Protein AF-A0A9D5UYT4-F1 (afdb_monomer)

Structure (mmCIF, N/CA/C/O backbone):
data_AF-A0A9D5UYT4-F1
#
_entry.id   AF-A0A9D5UYT4-F1
#
loop_
_atom_site.group_PDB
_atom_site.id
_atom_site.type_symbol
_atom_site.label_atom_id
_atom_site.label_alt_id
_atom_site.label_comp_id
_atom_site.label_asym_id
_atom_site.label_entity_id
_atom_site.label_seq_id
_atom_site.pdbx_PDB_ins_code
_atom_site.Cartn_x
_atom_site.Cartn_y
_atom_site.Cartn_z
_atom_site.occupancy
_atom_site.B_iso_or_equiv
_atom_site.auth_seq_id
_atom_site.auth_comp_id
_atom_site.auth_asym_id
_atom_site.auth_atom_id
_atom_site.pdbx_PDB_model_num
ATOM 1 N N . MET A 1 1 ? 15.483 -2.323 -46.370 1.00 41.00 1 MET A N 1
ATOM 2 C CA . MET A 1 1 ? 15.136 -3.106 -45.163 1.00 41.00 1 MET A CA 1
ATOM 3 C C . MET A 1 1 ? 15.723 -2.401 -43.947 1.00 41.00 1 MET A C 1
ATOM 5 O O . MET A 1 1 ? 16.943 -2.330 -43.887 1.00 41.00 1 MET A O 1
ATOM 9 N N . PRO A 1 2 ? 14.936 -1.834 -43.017 1.00 57.56 2 PRO A N 1
ATOM 10 C CA . PRO A 1 2 ? 15.501 -1.295 -41.788 1.00 57.56 2 PRO A CA 1
ATOM 11 C C . PRO A 1 2 ? 15.575 -2.390 -40.717 1.00 57.56 2 PRO A C 1
ATOM 13 O O . PRO A 1 2 ? 14.592 -3.068 -40.417 1.00 57.56 2 PRO A O 1
ATOM 16 N N . LEU A 1 3 ? 16.772 -2.565 -40.162 1.00 54.31 3 LEU A N 1
ATOM 17 C CA . LEU A 1 3 ? 17.050 -3.414 -39.010 1.00 54.31 3 LEU A CA 1
ATOM 18 C C . LEU A 1 3 ? 16.307 -2.845 -37.796 1.00 54.31 3 LEU A C 1
ATOM 20 O O . LEU A 1 3 ? 16.580 -1.729 -37.354 1.00 54.31 3 LEU A O 1
ATOM 24 N N . ARG A 1 4 ? 15.346 -3.607 -37.269 1.00 61.06 4 ARG A N 1
ATOM 25 C CA . ARG A 1 4 ? 14.626 -3.273 -36.037 1.00 61.06 4 ARG A CA 1
ATOM 26 C C . ARG A 1 4 ? 15.612 -3.443 -34.880 1.00 6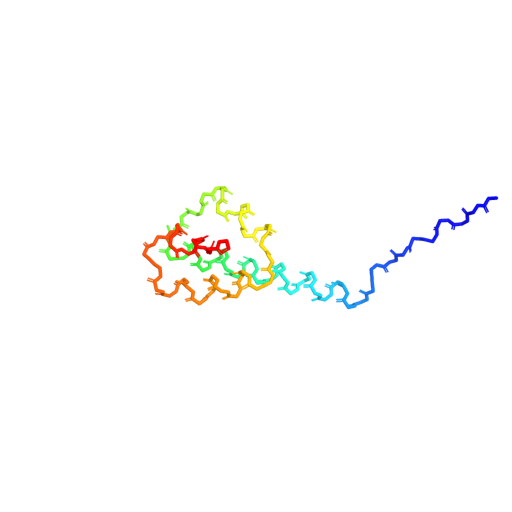1.06 4 ARG A C 1
ATOM 28 O O . ARG A 1 4 ? 15.807 -4.555 -34.396 1.00 61.06 4 ARG A O 1
ATOM 35 N N . PHE A 1 5 ? 16.279 -2.361 -34.478 1.00 58.09 5 PHE A N 1
ATOM 36 C CA . PHE A 1 5 ? 17.043 -2.330 -33.233 1.00 58.09 5 PHE A CA 1
ATOM 37 C C . PHE A 1 5 ? 16.072 -2.638 -32.095 1.00 58.09 5 PHE A C 1
ATOM 39 O O . PHE A 1 5 ? 15.230 -1.824 -31.722 1.00 58.09 5 PHE A O 1
ATOM 46 N N . ARG A 1 6 ? 16.145 -3.866 -31.587 1.00 61.97 6 ARG A N 1
ATOM 47 C CA . ARG A 1 6 ? 15.490 -4.251 -30.347 1.00 61.97 6 ARG A CA 1
ATOM 48 C C . ARG A 1 6 ? 16.322 -3.614 -29.241 1.00 61.97 6 ARG A C 1
ATOM 50 O O . ARG A 1 6 ? 17.336 -4.179 -28.846 1.00 61.97 6 ARG A O 1
ATOM 57 N N . SER A 1 7 ? 15.956 -2.399 -28.837 1.00 62.25 7 SER A N 1
ATOM 58 C CA . SER A 1 7 ? 16.513 -1.774 -27.638 1.00 62.25 7 SER A CA 1
ATOM 59 C C . SER A 1 7 ? 16.254 -2.722 -26.477 1.00 62.25 7 SER A C 1
ATOM 61 O O . SER A 1 7 ? 15.109 -2.945 -26.090 1.00 62.25 7 SER A O 1
ATOM 63 N N . TYR A 1 8 ? 17.313 -3.360 -25.993 1.00 56.88 8 TYR A N 1
ATOM 64 C CA . TYR A 1 8 ? 17.259 -4.074 -24.731 1.00 56.88 8 TYR A CA 1
ATOM 65 C C . TYR A 1 8 ? 17.192 -3.016 -23.631 1.00 56.88 8 TYR A C 1
ATOM 67 O O . TYR A 1 8 ? 17.961 -2.052 -23.711 1.00 56.88 8 TYR A O 1
ATOM 75 N N . PRO A 1 9 ? 16.303 -3.167 -22.636 1.00 60.16 9 PRO A N 1
ATOM 76 C CA . PRO A 1 9 ? 16.277 -2.257 -21.504 1.00 60.16 9 PRO A CA 1
ATOM 77 C C . PRO A 1 9 ? 17.677 -2.204 -20.897 1.00 60.16 9 PRO A C 1
ATOM 79 O O . PRO A 1 9 ? 18.362 -3.222 -20.728 1.00 60.16 9 PRO A O 1
ATOM 82 N N . SER A 1 10 ? 18.142 -0.991 -20.635 1.00 63.47 10 SER A N 1
ATOM 83 C CA . SER A 1 10 ? 19.464 -0.757 -20.075 1.00 63.47 10 SER A CA 1
ATOM 84 C C . SER A 1 10 ? 19.533 -1.445 -18.710 1.00 63.47 10 SER A C 1
ATOM 86 O O . SER A 1 10 ? 18.538 -1.503 -17.993 1.00 63.47 10 SER A O 1
ATOM 88 N N . ARG A 1 11 ? 20.708 -1.915 -18.261 1.00 64.88 11 ARG A N 1
ATOM 89 C CA . ARG A 1 11 ? 20.847 -2.524 -16.912 1.00 64.88 11 ARG A CA 1
ATOM 90 C C . ARG A 1 11 ? 20.323 -1.631 -15.770 1.00 64.88 11 ARG A C 1
ATOM 92 O O . ARG A 1 11 ? 20.105 -2.126 -14.669 1.00 64.88 11 ARG A O 1
ATOM 99 N N . GLN A 1 12 ? 20.170 -0.327 -16.010 1.00 64.50 12 GLN A N 1
ATOM 100 C CA . GLN A 1 12 ? 19.540 0.608 -15.079 1.00 64.50 12 GLN A CA 1
ATOM 101 C C . GLN A 1 12 ? 18.014 0.457 -15.004 1.00 64.50 12 GLN A C 1
ATOM 103 O O . GLN A 1 12 ? 17.491 0.481 -13.896 1.00 64.50 12 GLN A O 1
ATOM 108 N N . GLU A 1 13 ? 17.325 0.256 -16.130 1.00 61.75 13 GLU A N 1
ATOM 109 C CA . GLU A 1 13 ? 15.866 0.067 -16.182 1.00 61.75 13 GLU A CA 1
ATOM 110 C C . GLU A 1 13 ? 15.475 -1.230 -15.464 1.00 61.75 13 GLU A C 1
ATOM 112 O O . GLU A 1 13 ? 14.712 -1.185 -14.504 1.00 61.75 13 GLU A O 1
ATOM 117 N N . GLY A 1 14 ? 16.149 -2.348 -15.766 1.00 68.69 14 GLY A N 1
ATOM 118 C CA . GLY A 1 14 ? 15.870 -3.624 -15.089 1.00 68.69 14 GLY A CA 1
ATOM 119 C C . GLY A 1 14 ? 16.170 -3.625 -13.579 1.00 68.69 14 GLY A C 1
ATOM 120 O O . GLY A 1 14 ? 15.549 -4.361 -12.817 1.00 68.69 14 GLY A O 1
ATOM 121 N N . ARG A 1 15 ? 17.098 -2.779 -13.101 1.00 70.12 15 ARG A N 1
ATOM 122 C CA . ARG A 1 15 ? 17.332 -2.590 -11.653 1.00 70.12 15 ARG A CA 1
ATOM 123 C C . ARG A 1 15 ? 16.275 -1.710 -10.989 1.00 70.12 15 ARG A C 1
ATOM 125 O O . ARG A 1 15 ? 16.090 -1.823 -9.778 1.00 70.12 15 ARG A O 1
ATOM 132 N N . GLN A 1 16 ? 15.661 -0.784 -11.720 1.00 71.06 16 GLN A N 1
ATOM 133 C CA . GLN A 1 16 ? 14.581 0.045 -11.188 1.00 71.06 16 GLN A CA 1
ATOM 134 C C . GLN A 1 16 ? 13.284 -0.759 -11.109 1.00 71.06 16 GLN A C 1
ATOM 136 O O . GLN A 1 16 ? 12.709 -0.815 -10.024 1.00 71.06 16 GLN A O 1
ATOM 141 N N . GLU A 1 17 ? 12.924 -1.480 -12.175 1.00 70.44 17 GLU A N 1
ATOM 142 C CA . GLU A 1 17 ? 11.776 -2.399 -12.187 1.00 70.44 17 GLU A CA 1
ATOM 143 C C . GLU A 1 17 ? 11.896 -3.446 -11.073 1.00 70.44 17 GLU A C 1
ATOM 145 O O . GLU A 1 17 ? 11.010 -3.552 -10.229 1.00 70.44 17 GLU A O 1
ATOM 150 N N . GLY A 1 18 ? 13.049 -4.119 -10.948 1.00 78.31 18 GLY A N 1
ATOM 151 C CA . GLY A 1 18 ? 13.251 -5.111 -9.885 1.00 78.31 18 GLY A CA 1
ATOM 152 C C . GLY A 1 18 ? 13.174 -4.535 -8.463 1.00 78.31 18 GLY A C 1
ATOM 153 O O . GLY A 1 18 ? 12.797 -5.237 -7.525 1.00 78.31 18 GLY A O 1
ATOM 154 N N . ARG A 1 19 ? 13.498 -3.247 -8.270 1.00 78.31 19 ARG A N 1
ATOM 155 C CA . ARG A 1 19 ? 13.323 -2.581 -6.968 1.00 78.31 19 ARG A CA 1
ATOM 156 C C . ARG A 1 19 ? 11.867 -2.224 -6.694 1.00 78.31 19 ARG A C 1
ATOM 158 O O . ARG A 1 19 ? 11.450 -2.326 -5.543 1.00 78.31 19 ARG A O 1
ATOM 165 N N . GLN A 1 20 ? 11.120 -1.785 -7.701 1.00 78.12 20 GLN A N 1
ATOM 166 C CA . GLN A 1 20 ? 9.697 -1.485 -7.560 1.00 78.12 20 GLN A CA 1
ATOM 167 C C . GLN A 1 20 ? 8.906 -2.761 -7.269 1.00 78.12 20 GLN A C 1
ATOM 169 O O . GLN A 1 20 ? 8.171 -2.802 -6.287 1.00 78.12 20 GLN A O 1
ATOM 174 N N . GLU A 1 21 ? 9.146 -3.823 -8.037 1.00 81.69 21 GLU A N 1
ATOM 175 C CA . GLU A 1 21 ? 8.498 -5.124 -7.860 1.00 81.69 21 GLU A CA 1
ATOM 176 C C . GLU A 1 21 ? 8.806 -5.715 -6.472 1.00 81.69 21 GLU A C 1
ATOM 178 O O . GLU A 1 21 ? 7.903 -6.140 -5.751 1.00 81.69 21 GLU A O 1
ATOM 183 N N . GLY A 1 22 ? 10.061 -5.612 -6.015 1.00 86.19 22 GLY A N 1
ATOM 184 C CA . GLY A 1 22 ? 10.443 -6.020 -4.661 1.00 86.19 22 GLY A CA 1
ATOM 185 C C . GLY A 1 22 ? 9.760 -5.207 -3.552 1.00 86.19 22 GLY A C 1
ATOM 186 O O . GLY A 1 22 ? 9.336 -5.77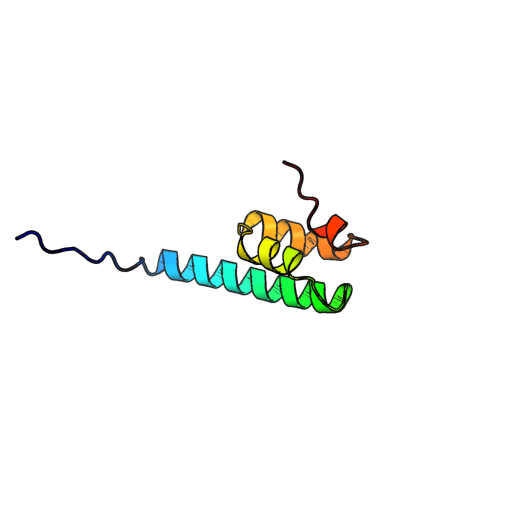7 -2.544 1.00 86.19 22 GLY A O 1
ATOM 187 N N . LYS A 1 23 ? 9.611 -3.883 -3.723 1.00 86.69 23 LYS A N 1
ATOM 188 C CA . LYS A 1 23 ? 8.875 -3.027 -2.772 1.00 86.69 23 LYS A CA 1
ATOM 189 C C . LYS A 1 23 ? 7.384 -3.381 -2.745 1.00 86.69 23 LYS A C 1
ATOM 191 O O . LYS A 1 23 ? 6.816 -3.505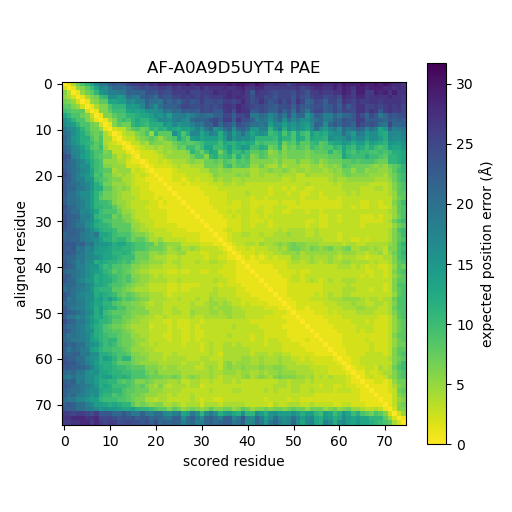 -1.662 1.00 86.69 23 LYS A O 1
ATOM 196 N N . ALA A 1 24 ? 6.774 -3.586 -3.911 1.00 88.00 24 ALA A N 1
ATOM 197 C CA . ALA A 1 24 ? 5.378 -3.986 -4.061 1.00 88.00 24 ALA A CA 1
ATOM 198 C C . ALA A 1 24 ? 5.095 -5.333 -3.377 1.00 88.00 24 ALA A C 1
ATOM 200 O O . ALA A 1 24 ? 4.140 -5.462 -2.603 1.00 88.00 24 ALA A O 1
ATOM 201 N N . GLU A 1 25 ? 5.962 -6.327 -3.583 1.00 88.62 25 GLU A N 1
ATOM 202 C CA . GLU A 1 25 ? 5.821 -7.635 -2.945 1.00 88.62 25 GLU A CA 1
ATOM 203 C C . GLU A 1 25 ? 5.988 -7.539 -1.419 1.00 88.62 25 GLU A C 1
ATOM 205 O O . GLU A 1 25 ? 5.195 -8.105 -0.659 1.00 88.62 25 GLU A O 1
ATOM 210 N N . MET A 1 26 ? 6.976 -6.768 -0.950 1.00 89.81 26 MET A N 1
ATOM 211 C CA . MET A 1 26 ? 7.191 -6.548 0.480 1.00 89.81 26 MET A CA 1
ATOM 212 C C . MET A 1 26 ? 5.975 -5.876 1.130 1.00 89.81 26 MET A C 1
ATOM 214 O O . MET A 1 26 ? 5.502 -6.348 2.165 1.00 89.81 26 MET A O 1
ATOM 218 N N . LEU A 1 27 ? 5.439 -4.818 0.516 1.00 89.19 27 LEU A N 1
ATOM 219 C CA . LEU A 1 27 ? 4.257 -4.117 1.009 1.00 89.19 27 LEU A CA 1
ATOM 220 C C . LEU A 1 27 ? 3.035 -5.042 1.039 1.00 89.19 27 LEU A C 1
ATOM 222 O O . LEU A 1 27 ? 2.321 -5.085 2.038 1.00 89.19 27 LEU A O 1
ATOM 226 N N . THR A 1 28 ? 2.839 -5.852 -0.005 1.00 89.75 28 THR A N 1
ATOM 227 C CA . THR A 1 28 ? 1.758 -6.848 -0.064 1.00 89.75 28 THR A CA 1
ATOM 228 C C . THR A 1 28 ? 1.821 -7.805 1.123 1.00 89.75 28 THR A C 1
ATOM 230 O O . THR A 1 28 ? 0.809 -8.031 1.784 1.00 89.75 28 THR A O 1
ATOM 233 N N . ARG A 1 29 ? 3.010 -8.330 1.448 1.00 89.50 29 ARG A N 1
ATOM 234 C CA . ARG A 1 29 ? 3.199 -9.226 2.602 1.00 89.50 29 ARG A CA 1
ATOM 235 C C . ARG A 1 29 ? 2.926 -8.523 3.932 1.00 89.50 29 ARG A C 1
ATOM 237 O O . ARG A 1 29 ? 2.335 -9.126 4.826 1.00 89.50 29 ARG A O 1
ATOM 244 N N . GLN A 1 30 ? 3.335 -7.261 4.082 1.00 89.94 30 GLN A N 1
ATOM 245 C CA . GLN A 1 30 ? 3.052 -6.488 5.295 1.00 89.94 30 GLN A CA 1
ATOM 246 C C . GLN A 1 30 ? 1.548 -6.245 5.464 1.00 89.94 30 GLN A C 1
ATOM 248 O O . GLN A 1 3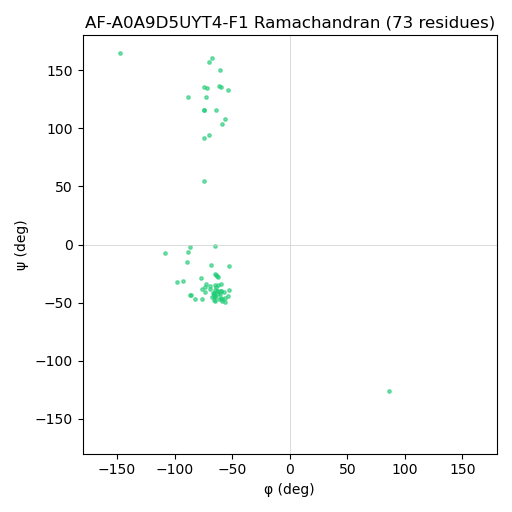0 ? 1.003 -6.474 6.545 1.00 89.94 30 GLN A O 1
ATOM 253 N N . LEU A 1 31 ? 0.865 -5.856 4.384 1.00 90.00 31 LEU A N 1
ATOM 254 C CA . LEU A 1 31 ? -0.582 -5.658 4.372 1.00 90.00 31 LEU A CA 1
ATOM 255 C C . LEU A 1 31 ? -1.309 -6.964 4.664 1.00 90.00 31 LEU A C 1
ATOM 257 O O . LEU A 1 31 ? -2.246 -6.963 5.458 1.00 90.00 31 LEU A O 1
ATOM 261 N N . GLN A 1 32 ? -0.839 -8.086 4.113 1.00 90.81 32 GLN A N 1
ATOM 262 C CA . GLN A 1 32 ? -1.431 -9.387 4.401 1.00 90.81 32 GLN A CA 1
ATOM 263 C C . GLN A 1 32 ? -1.266 -9.774 5.869 1.00 90.81 32 GLN A C 1
ATOM 265 O O . GLN A 1 32 ? -2.155 -10.358 6.479 1.00 90.81 32 GLN A O 1
ATOM 270 N N . ARG A 1 33 ? -0.130 -9.421 6.470 1.00 89.88 33 ARG 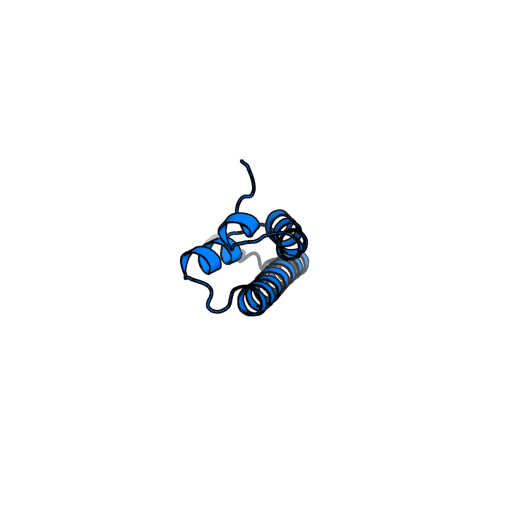A N 1
ATOM 271 C CA . ARG A 1 33 ? 0.128 -9.712 7.878 1.00 89.88 33 ARG A CA 1
ATOM 272 C C . ARG A 1 33 ? -0.690 -8.834 8.824 1.00 89.88 33 ARG A C 1
ATOM 274 O O . ARG A 1 33 ? -1.068 -9.310 9.889 1.00 89.88 33 ARG A O 1
ATOM 281 N N . ARG A 1 34 ? -0.948 -7.573 8.458 1.00 87.31 34 ARG A N 1
ATOM 282 C CA . ARG A 1 34 ? -1.688 -6.613 9.294 1.00 87.31 34 ARG A CA 1
ATOM 283 C C . ARG A 1 34 ? -3.204 -6.715 9.121 1.00 87.31 34 ARG A C 1
ATOM 285 O O . ARG A 1 34 ? -3.925 -6.690 10.110 1.00 87.31 34 ARG A O 1
ATOM 292 N N . PHE A 1 35 ? -3.670 -6.843 7.880 1.00 87.75 35 PHE A N 1
ATOM 293 C CA . PHE A 1 35 ? -5.091 -6.832 7.511 1.00 87.75 35 PHE A CA 1
ATOM 294 C C . PHE A 1 35 ? -5.633 -8.206 7.092 1.00 87.75 35 PHE A C 1
ATOM 296 O O . PHE A 1 35 ? -6.838 -8.358 6.907 1.00 87.75 35 PHE A O 1
ATOM 303 N N . GLY A 1 36 ? -4.778 -9.223 6.952 1.00 87.75 36 GLY A N 1
ATOM 304 C CA . GLY A 1 36 ? -5.184 -10.572 6.563 1.00 87.75 36 GLY A CA 1
ATOM 305 C C . GLY A 1 36 ? -5.264 -10.754 5.048 1.00 87.75 36 GLY A C 1
ATOM 306 O O . GLY A 1 36 ? -4.308 -10.533 4.312 1.00 87.75 36 GLY A O 1
ATOM 307 N N . THR A 1 37 ? -6.401 -11.217 4.539 1.00 86.62 37 THR A N 1
ATOM 308 C CA . THR A 1 37 ? -6.523 -11.469 3.097 1.00 86.62 37 THR A CA 1
ATOM 309 C C . THR A 1 37 ? -6.653 -10.151 2.342 1.00 86.62 37 THR A C 1
ATOM 311 O O . THR A 1 37 ? -7.649 -9.449 2.499 1.00 86.62 37 THR A O 1
ATOM 314 N N . LEU A 1 38 ? -5.670 -9.826 1.491 1.00 86.88 38 LEU A N 1
ATOM 315 C CA . LEU A 1 38 ? -5.795 -8.667 0.607 1.00 86.88 38 LEU A CA 1
ATOM 316 C C . LEU A 1 38 ? -6.800 -8.948 -0.516 1.00 86.88 38 LEU A C 1
ATOM 318 O O . LEU A 1 38 ? -6.595 -9.935 -1.237 1.00 86.88 38 LEU A O 1
ATOM 322 N N . PRO A 1 39 ? -7.801 -8.072 -0.706 1.00 89.00 39 PRO A N 1
ATOM 323 C CA . PRO A 1 39 ? -8.715 -8.127 -1.838 1.00 89.00 39 PRO A CA 1
ATOM 324 C C . PRO A 1 39 ? -8.004 -7.752 -3.145 1.00 89.00 39 PRO A C 1
ATOM 326 O O . PRO A 1 39 ? -6.990 -7.050 -3.141 1.00 89.00 39 PRO A O 1
ATOM 329 N N . ASP A 1 40 ? -8.550 -8.191 -4.279 1.00 87.31 40 ASP A N 1
ATOM 330 C CA . ASP A 1 40 ? -7.935 -7.987 -5.598 1.00 87.31 40 ASP A CA 1
ATOM 331 C C . ASP A 1 40 ? -7.743 -6.510 -5.960 1.00 87.31 40 ASP A C 1
ATOM 333 O O . ASP A 1 40 ? -6.719 -6.151 -6.539 1.00 87.31 40 ASP A O 1
ATOM 337 N N . TRP A 1 41 ? -8.654 -5.627 -5.535 1.00 87.62 41 TRP A N 1
ATOM 338 C CA . TRP A 1 41 ? -8.517 -4.183 -5.760 1.00 87.62 41 TRP A CA 1
ATOM 339 C C . TRP A 1 41 ? -7.270 -3.597 -5.079 1.00 87.62 41 TRP A C 1
ATOM 341 O O . TRP A 1 41 ? -6.621 -2.712 -5.634 1.00 87.62 41 TRP A O 1
ATOM 351 N N . ALA A 1 42 ? -6.894 -4.115 -3.905 1.00 88.62 42 ALA A N 1
ATOM 352 C CA . ALA A 1 42 ? -5.704 -3.676 -3.183 1.00 88.62 42 ALA A CA 1
ATOM 353 C C . ALA A 1 42 ? -4.431 -4.187 -3.867 1.00 88.62 42 ALA A C 1
ATOM 355 O O . ALA A 1 42 ? -3.439 -3.470 -3.952 1.00 88.62 42 ALA A O 1
ATOM 356 N N . ARG A 1 43 ? -4.461 -5.409 -4.411 1.00 86.94 43 ARG A N 1
ATOM 357 C CA . ARG A 1 43 ? -3.342 -5.954 -5.196 1.00 86.94 43 ARG A CA 1
ATOM 358 C C . ARG A 1 43 ? -3.131 -5.174 -6.492 1.00 86.94 43 ARG A C 1
ATOM 360 O O . ARG A 1 43 ? -1.989 -4.870 -6.811 1.00 86.94 43 ARG A O 1
ATOM 367 N N . GLY A 1 44 ? -4.214 -4.808 -7.183 1.00 87.81 44 GLY A N 1
ATOM 368 C CA . GLY A 1 44 ? -4.161 -3.948 -8.370 1.00 87.81 44 GLY A CA 1
ATOM 369 C C . GLY A 1 44 ? -3.523 -2.594 -8.060 1.00 87.81 44 GLY A C 1
ATOM 370 O O . GLY A 1 44 ? -2.548 -2.216 -8.699 1.00 87.81 44 GLY A O 1
ATOM 371 N N . LYS A 1 45 ? -3.967 -1.939 -6.977 1.00 88.75 45 LYS A N 1
ATOM 372 C CA . LYS A 1 45 ? -3.368 -0.690 -6.477 1.00 88.75 45 LYS A CA 1
ATOM 373 C C . LYS A 1 45 ? -1.862 -0.806 -6.237 1.00 88.75 45 LYS A C 1
ATOM 375 O O . LYS A 1 45 ? -1.133 0.099 -6.607 1.00 88.75 45 LYS A O 1
ATOM 380 N N . ILE A 1 46 ? -1.397 -1.896 -5.625 1.00 88.12 46 ILE A N 1
ATOM 381 C CA . ILE A 1 46 ? 0.033 -2.127 -5.355 1.00 88.12 46 ILE A CA 1
ATOM 382 C C . ILE A 1 46 ? 0.823 -2.379 -6.643 1.00 88.12 46 ILE A C 1
ATOM 384 O O . ILE A 1 46 ? 1.949 -1.903 -6.758 1.00 88.12 46 ILE A O 1
ATOM 388 N N . ALA A 1 47 ? 0.247 -3.107 -7.599 1.00 85.62 47 ALA A N 1
ATOM 389 C CA . ALA A 1 47 ? 0.892 -3.406 -8.874 1.00 85.62 47 ALA A CA 1
ATOM 390 C C . ALA A 1 47 ? 1.028 -2.168 -9.775 1.00 85.62 47 ALA A C 1
ATOM 392 O O . ALA A 1 47 ? 2.024 -2.032 -10.478 1.00 85.62 47 ALA A O 1
ATOM 393 N N . GLU A 1 48 ? 0.047 -1.265 -9.740 1.00 86.06 48 GLU A N 1
ATOM 394 C CA . GLU A 1 48 ? 0.044 -0.023 -10.525 1.00 86.06 48 GLU A CA 1
ATOM 395 C C . GLU A 1 48 ? 0.736 1.148 -9.810 1.00 86.06 48 GLU A C 1
ATOM 397 O O . GLU A 1 48 ? 0.907 2.214 -10.395 1.00 86.06 48 GLU A O 1
ATOM 402 N N . ALA A 1 49 ? 1.129 0.979 -8.546 1.00 86.88 49 ALA A N 1
ATOM 403 C CA . ALA A 1 49 ? 1.729 2.045 -7.761 1.00 86.88 49 ALA A CA 1
ATOM 404 C C . ALA A 1 49 ? 3.170 2.346 -8.159 1.00 86.88 49 ALA A C 1
ATOM 406 O O . ALA A 1 49 ? 4.023 1.457 -8.250 1.00 86.88 49 ALA A O 1
ATOM 407 N N . ASP A 1 50 ? 3.466 3.637 -8.261 1.00 84.81 50 ASP A N 1
ATOM 408 C CA . ASP A 1 50 ? 4.825 4.132 -8.389 1.00 84.81 50 ASP A CA 1
ATOM 409 C C . ASP A 1 50 ? 5.637 3.905 -7.109 1.00 84.81 50 ASP A C 1
ATOM 411 O O . ASP A 1 50 ? 5.116 3.754 -5.999 1.00 84.81 50 ASP A O 1
ATOM 415 N N . GLN A 1 51 ? 6.962 3.946 -7.256 1.00 84.44 51 GLN A N 1
ATOM 416 C CA . GLN A 1 51 ? 7.899 3.770 -6.148 1.00 84.44 51 GLN A CA 1
ATOM 417 C C . GLN A 1 51 ? 7.609 4.706 -4.960 1.00 84.44 51 GLN A C 1
ATOM 419 O O . GLN A 1 51 ? 7.698 4.267 -3.812 1.00 84.44 51 GLN A O 1
ATOM 424 N N . SER A 1 52 ? 7.225 5.956 -5.234 1.00 86.69 52 SER 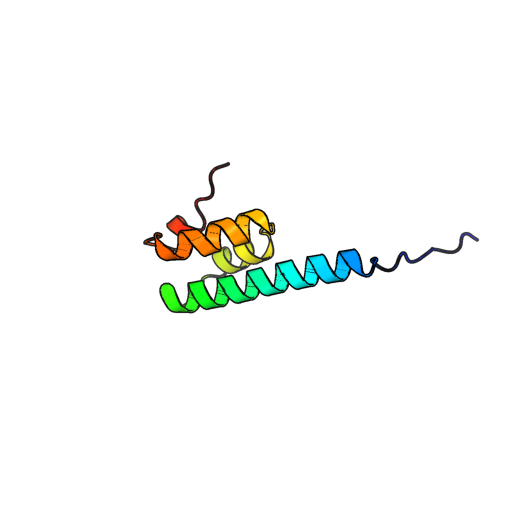A N 1
ATOM 425 C CA . SER A 1 52 ? 6.880 6.955 -4.217 1.00 86.69 52 SER A CA 1
ATOM 426 C C . SER A 1 52 ? 5.639 6.562 -3.413 1.00 86.69 52 SER A C 1
ATOM 428 O O . SER A 1 52 ? 5.654 6.643 -2.185 1.00 86.69 52 SER A O 1
ATOM 430 N N . SER A 1 53 ? 4.587 6.084 -4.085 1.00 89.44 53 SER A N 1
ATOM 431 C CA . SER A 1 53 ? 3.357 5.626 -3.430 1.00 89.44 53 SER A CA 1
ATOM 432 C C . SER A 1 53 ? 3.617 4.378 -2.589 1.00 89.44 53 SER A C 1
ATOM 434 O O . SER A 1 53 ? 3.178 4.311 -1.444 1.00 89.44 53 SER A O 1
ATOM 436 N N . LEU A 1 54 ? 4.411 3.428 -3.097 1.00 88.31 54 LEU A N 1
ATOM 437 C CA . LEU A 1 54 ? 4.822 2.243 -2.334 1.00 88.31 54 LEU A CA 1
ATOM 438 C C . LEU A 1 54 ? 5.591 2.615 -1.055 1.00 88.31 54 LEU A C 1
ATOM 440 O O . LEU A 1 54 ? 5.367 2.008 -0.007 1.00 88.31 54 LEU A O 1
ATOM 444 N N . GLU A 1 55 ? 6.471 3.619 -1.112 1.00 88.38 55 GLU A N 1
ATOM 445 C CA . GLU A 1 55 ? 7.182 4.125 0.069 1.00 88.38 55 GLU A CA 1
ATOM 446 C C . GLU A 1 55 ? 6.244 4.819 1.058 1.00 88.38 55 GLU A C 1
ATOM 448 O O . GLU A 1 55 ? 6.294 4.515 2.252 1.00 88.38 55 GLU A O 1
ATOM 453 N N . ALA A 1 56 ? 5.340 5.677 0.582 1.00 8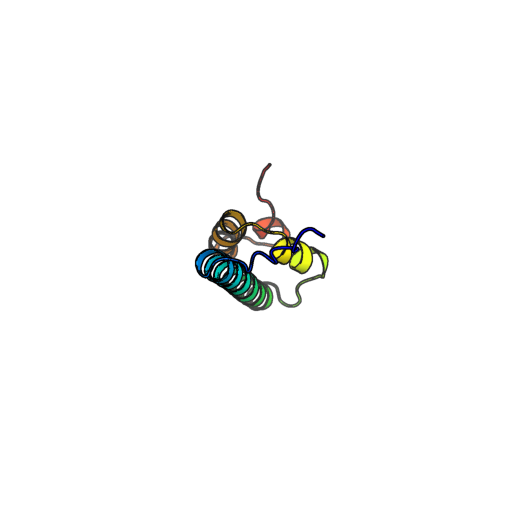9.31 56 ALA A N 1
ATOM 454 C CA . ALA A 1 56 ? 4.350 6.333 1.431 1.00 89.31 56 ALA A CA 1
ATOM 455 C C . ALA A 1 56 ? 3.460 5.307 2.151 1.00 89.31 56 ALA A C 1
ATOM 457 O O . ALA A 1 56 ? 3.291 5.369 3.371 1.00 89.31 56 ALA A O 1
ATOM 458 N N . TRP A 1 57 ? 2.957 4.306 1.425 1.00 91.00 57 TRP A N 1
ATOM 459 C CA . TRP A 1 57 ? 2.143 3.229 1.989 1.00 91.00 57 TRP A CA 1
ATOM 460 C C . TRP A 1 57 ? 2.921 2.363 2.978 1.00 91.00 57 TRP A C 1
ATOM 462 O O . TRP A 1 57 ? 2.353 1.947 3.985 1.00 91.00 57 TRP A O 1
ATOM 472 N N . SER A 1 58 ? 4.221 2.138 2.750 1.00 87.75 58 SER A N 1
ATOM 473 C CA . SER A 1 58 ? 5.072 1.378 3.677 1.00 87.75 58 SER A CA 1
ATOM 474 C C . SER A 1 58 ? 5.261 2.055 5.034 1.00 87.75 58 SER A C 1
ATOM 476 O O . SER A 1 58 ? 5.484 1.368 6.024 1.00 87.75 58 SER A O 1
ATOM 478 N N . LEU A 1 59 ? 5.138 3.382 5.106 1.00 88.81 59 LEU A N 1
ATOM 479 C CA . LEU A 1 59 ? 5.140 4.123 6.368 1.00 88.81 59 LEU A CA 1
ATOM 480 C C . LEU A 1 59 ? 3.726 4.187 6.953 1.00 88.81 59 LEU A C 1
ATOM 482 O O . LEU A 1 59 ? 3.521 3.918 8.133 1.00 88.81 59 LEU A O 1
ATOM 486 N N . ARG A 1 60 ? 2.722 4.451 6.110 1.00 88.12 60 ARG A N 1
ATOM 487 C CA . ARG A 1 60 ? 1.319 4.533 6.539 1.00 88.12 60 ARG A CA 1
ATOM 488 C C . ARG A 1 60 ? 0.765 3.239 7.086 1.00 88.12 60 ARG A C 1
ATOM 490 O O . ARG A 1 60 ? -0.129 3.269 7.923 1.00 88.12 60 ARG A O 1
ATOM 497 N N . ILE A 1 61 ? 1.298 2.100 6.664 1.00 87.88 61 ILE A N 1
ATOM 498 C CA . ILE A 1 61 ? 0.915 0.802 7.208 1.00 87.88 61 ILE A CA 1
ATOM 499 C C . ILE A 1 61 ? 1.287 0.627 8.689 1.00 87.88 61 ILE A C 1
ATOM 501 O O . ILE A 1 61 ? 0.982 -0.421 9.246 1.00 87.88 61 ILE A O 1
ATOM 505 N N . PHE A 1 62 ? 1.928 1.587 9.351 1.00 85.38 62 PHE A N 1
ATOM 506 C CA . PHE A 1 62 ? 2.092 1.554 10.805 1.00 85.38 62 PHE A CA 1
ATOM 507 C C . PHE A 1 62 ? 0.973 2.316 11.532 1.00 85.38 62 PHE A C 1
ATOM 509 O O . PHE A 1 62 ? 0.528 1.869 12.588 1.00 85.38 62 PHE A O 1
ATOM 516 N N . ASP A 1 63 ? 0.420 3.364 10.921 1.00 87.69 63 ASP A N 1
ATOM 517 C CA . ASP A 1 63 ? -0.623 4.215 11.513 1.00 87.69 63 ASP A CA 1
ATOM 518 C C . ASP A 1 63 ? -2.048 3.851 11.057 1.00 87.69 63 ASP A C 1
ATOM 520 O O . ASP A 1 63 ? -2.999 3.937 11.831 1.00 87.69 63 ASP A O 1
ATOM 524 N N . ALA A 1 64 ? -2.205 3.369 9.822 1.00 88.06 64 ALA A N 1
ATOM 525 C CA . ALA A 1 64 ? -3.496 3.106 9.184 1.00 88.06 64 ALA A CA 1
ATOM 526 C C . ALA A 1 64 ? -4.366 2.090 9.948 1.00 88.06 64 ALA A C 1
ATOM 528 O O . ALA A 1 64 ? -3.891 1.025 10.325 1.00 88.06 64 ALA A O 1
ATOM 529 N N . GLN A 1 65 ? -5.660 2.351 10.121 1.00 87.00 65 GLN A N 1
ATOM 530 C CA . GLN A 1 65 ? -6.588 1.394 10.753 1.00 87.00 65 GLN A CA 1
ATOM 531 C C . GLN A 1 65 ? -7.230 0.427 9.744 1.00 87.00 65 GLN A C 1
ATOM 533 O O . GLN A 1 65 ? -7.795 -0.595 10.132 1.00 87.00 65 GLN A O 1
ATOM 538 N N . SER A 1 66 ? -7.144 0.725 8.447 1.00 87.75 66 SER A N 1
ATOM 539 C CA . SER A 1 66 ? -7.772 -0.047 7.372 1.00 87.75 66 SER A CA 1
ATOM 540 C C . SER A 1 66 ? -6.930 -0.014 6.092 1.00 87.75 66 SER A C 1
ATOM 542 O O . SER A 1 66 ? -6.033 0.818 5.957 1.00 87.75 66 SER A O 1
ATOM 544 N N . LEU A 1 67 ? -7.216 -0.910 5.140 1.00 87.19 67 LEU A N 1
ATOM 545 C CA . LEU A 1 67 ? -6.585 -0.867 3.814 1.00 87.19 67 LEU A CA 1
ATOM 546 C C . LEU A 1 67 ? -6.883 0.459 3.102 1.00 87.19 67 LEU A C 1
ATOM 548 O O . LEU A 1 67 ? -5.978 1.041 2.515 1.00 87.19 67 LEU A O 1
ATOM 552 N N . ASP A 1 68 ? -8.111 0.969 3.208 1.00 86.88 68 ASP A N 1
ATOM 553 C CA . ASP A 1 68 ? -8.483 2.291 2.687 1.00 86.88 68 ASP A CA 1
ATOM 554 C C . ASP A 1 68 ? -7.609 3.397 3.292 1.00 86.88 68 ASP A C 1
ATOM 556 O O . ASP A 1 68 ? -7.106 4.257 2.575 1.00 86.88 68 ASP A O 1
ATOM 560 N N . ASP A 1 69 ? -7.326 3.323 4.593 1.00 88.19 69 ASP A N 1
ATOM 561 C CA . ASP A 1 69 ? -6.394 4.219 5.284 1.00 88.19 69 ASP A CA 1
ATOM 562 C C . ASP A 1 69 ? -4.930 4.030 4.875 1.00 88.19 69 ASP A C 1
ATOM 564 O O . ASP A 1 69 ? -4.119 4.909 5.134 1.00 88.19 69 ASP A O 1
ATOM 568 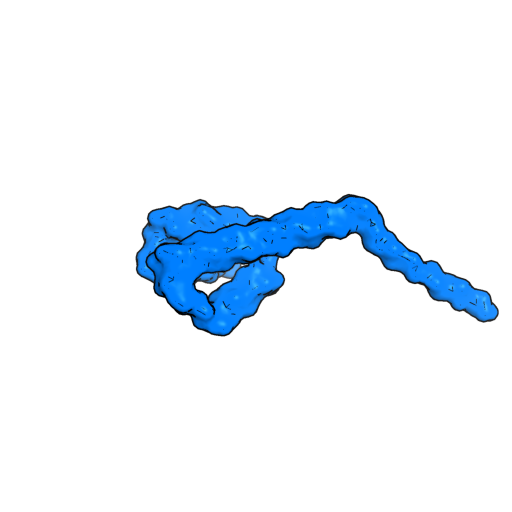N N . VAL A 1 70 ? -4.535 2.924 4.250 1.00 88.19 70 VAL A N 1
ATOM 569 C CA . VAL A 1 70 ? -3.195 2.812 3.651 1.00 88.19 70 VAL A CA 1
ATOM 570 C C . VAL A 1 70 ? -3.197 3.464 2.275 1.00 88.19 70 VAL A C 1
ATOM 572 O O . VAL A 1 70 ? -2.316 4.263 1.973 1.00 88.19 70 VAL A O 1
ATOM 575 N N . PHE A 1 71 ? -4.206 3.147 1.465 1.00 86.06 71 PHE A N 1
ATOM 576 C CA . PHE A 1 71 ? -4.292 3.539 0.060 1.00 86.06 71 PHE A CA 1
ATOM 577 C C . PHE A 1 71 ? -4.925 4.909 -0.186 1.00 86.06 71 PHE A C 1
ATOM 579 O O . PHE A 1 71 ? -4.987 5.327 -1.345 1.00 86.06 71 PHE A O 1
ATOM 586 N N . SER A 1 72 ? -5.389 5.609 0.853 1.00 80.50 72 SER A N 1
ATOM 587 C CA . SER A 1 72 ? -5.941 6.966 0.749 1.00 80.50 72 SER A CA 1
ATOM 588 C C . SER A 1 72 ? -4.817 7.983 0.531 1.00 80.50 72 SER A C 1
ATOM 590 O O . SER A 1 72 ? -4.639 8.903 1.324 1.00 80.50 72 SER A O 1
ATOM 592 N N . ASP A 1 73 ? -3.995 7.781 -0.492 1.00 63.59 73 ASP A N 1
ATOM 593 C CA . ASP A 1 73 ? -3.086 8.795 -1.006 1.00 63.59 73 ASP A CA 1
ATOM 594 C C . ASP A 1 73 ? -3.925 9.812 -1.787 1.00 63.59 73 ASP A C 1
ATOM 596 O O . ASP A 1 73 ? -4.638 9.466 -2.735 1.00 63.59 73 ASP A O 1
ATOM 600 N N . LEU A 1 74 ? -3.930 11.042 -1.272 1.00 49.47 74 LEU A N 1
ATOM 601 C CA . LEU A 1 74 ? -4.620 12.190 -1.841 1.00 49.47 74 LEU A CA 1
ATOM 602 C C . LEU A 1 74 ? -4.052 12.480 -3.233 1.00 49.47 74 LEU A C 1
ATOM 604 O O . LEU A 1 74 ? -2.842 12.470 -3.429 1.00 49.47 74 LEU A O 1
ATOM 608 N N . LYS A 1 75 ? -4.962 12.757 -4.168 1.00 38.09 75 LYS A N 1
ATOM 609 C CA . LYS A 1 75 ? -4.673 13.402 -5.451 1.00 38.09 75 LYS A CA 1
ATOM 610 C C . LYS A 1 75 ? -3.703 14.578 -5.312 1.00 38.09 75 LYS A C 1
ATOM 612 O O . LYS A 1 75 ? -3.881 15.354 -4.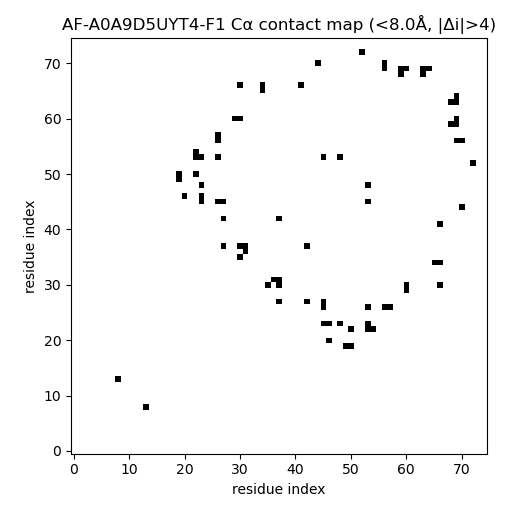346 1.00 38.09 75 LYS A O 1
#

pLDDT: mean 79.88, std 13.04, range [38.09, 91.0]

Mean predicted aligned error: 8.55 Å

Foldseek 3Di:
DDDPPPPDPDPVVVVLVVVLVVLLVVLVVLCCVQVNDDDPVLNVLSVPDDPVLSVQLVVQSVVAPDSCSSNVDDD

Solvent-accessible surface area (backbone atoms only — not comparable to full-atom values): 4600 Å² total; per-residue (Å²): 136,85,81,79,79,76,79,69,77,50,79,65,53,57,55,48,52,55,48,43,54,52,48,36,53,52,46,50,53,52,47,30,72,76,72,40,81,76,52,70,71,59,54,50,52,46,73,73,45,52,64,68,55,52,52,51,32,63,57,31,64,74,73,38,92,44,70,65,56,33,66,66,70,78,131

Sequence (75 aa):
MPLRFRSYPSRQEGRQEGRQEGKAEMLTRQLQRRFGTLPDWARGKIAEADQSSLEAWSLRIFDAQSLDDVFSDLK

Secondary structure (DSSP, 8-state):
-------PPPHHHHHHHHHHHHHHHHHHHHHHHHHSS--HHHHHHHHH--HHHHHHHHHHHHH-SSHHHHH----

Radius of gyration: 16.1 Å; Cα contacts (8 Å, |Δi|>4): 41; chains: 1; bounding box: 30×25×57 Å